Protein AF-A0A6L8RP06-F1 (afdb_monomer_lite)

Foldseek 3Di:
DPPPPDQPPDDAPPCCVVQANPCPPWAPWGDDNVQQKIKTKFQDDLQVVVVVRVVRNVVNAWDWDDPVDRQKTKIAHPDDQWGIKIWGWDDDPNITMIMIHTATPVGD

Secondary structure (DSSP, 8-state):
-----------SSTTHHHHT---TT-EEEEEEGGGTEEEEEESS-HHHHHHHHHHHHHHTT-EEE--SSTTEEEEE-SSSSEEEEEEEEEE-SSSEEEEEEEEETTB-

Radius of gyration: 13.53 Å; chains: 1; bounding box: 32×36×30 Å

Sequence (108 aa):
MRTTAESSGAGPPAGFEDEALRLEGRQDVRVDERSGVLGFTRSDDVADALAAIEGELLAKGWSGVRSGNEGSESFVKDDGRYRWMFVACVDAGGSTSVVVRYTTEEGA

pLDDT: mean 87.07, std 15.52, range [32.88, 97.75]

Structure (mmCIF, N/CA/C/O backbone):
data_AF-A0A6L8RP06-F1
#
_entry.id   AF-A0A6L8RP06-F1
#
loop_
_atom_site.group_PDB
_atom_site.id
_atom_site.type_symbol
_atom_site.label_atom_id
_atom_site.label_alt_id
_atom_site.label_comp_id
_atom_site.label_asym_id
_atom_site.label_entity_id
_atom_site.label_seq_id
_atom_site.pdbx_PDB_ins_code
_atom_site.Cartn_x
_atom_site.Cartn_y
_atom_site.Cartn_z
_atom_site.occupancy
_atom_site.B_iso_or_equiv
_atom_site.auth_seq_id
_atom_site.auth_comp_id
_atom_site.auth_asym_id
_atom_site.auth_atom_id
_atom_site.pdbx_PDB_model_num
ATOM 1 N N . MET A 1 1 ? -17.714 22.998 -0.433 1.00 32.88 1 MET A N 1
ATOM 2 C CA . MET A 1 1 ? -17.569 22.249 -1.698 1.00 32.88 1 MET A CA 1
ATOM 3 C C . MET A 1 1 ? -16.733 21.015 -1.412 1.00 32.88 1 MET A C 1
ATOM 5 O O . MET A 1 1 ? -15.551 21.160 -1.142 1.00 32.88 1 MET A O 1
ATOM 9 N N . ARG A 1 2 ? -17.345 19.827 -1.357 1.00 39.03 2 ARG A N 1
ATOM 10 C CA . ARG A 1 2 ? -16.602 18.562 -1.381 1.00 39.03 2 ARG A CA 1
ATOM 11 C C . ARG A 1 2 ? -16.468 18.195 -2.851 1.00 39.03 2 ARG A C 1
ATOM 13 O O . ARG A 1 2 ? -17.472 17.879 -3.478 1.00 39.03 2 ARG A O 1
ATOM 20 N N . THR A 1 3 ? -15.272 18.336 -3.404 1.00 35.69 3 THR A N 1
ATOM 21 C CA . THR A 1 3 ? -14.966 17.850 -4.748 1.00 35.69 3 THR A CA 1
ATOM 22 C C . THR A 1 3 ? -15.053 16.331 -4.690 1.00 35.69 3 THR A C 1
ATOM 24 O O . THR A 1 3 ? -14.167 15.677 -4.148 1.00 35.69 3 THR A O 1
ATOM 27 N N . THR A 1 4 ? -16.155 15.761 -5.167 1.00 42.31 4 THR A N 1
ATOM 28 C CA . THR A 1 4 ? -16.203 14.346 -5.523 1.00 42.31 4 THR A CA 1
ATOM 29 C C . THR A 1 4 ? -15.231 14.173 -6.678 1.00 42.31 4 THR A C 1
ATOM 31 O O . THR A 1 4 ? -15.560 14.517 -7.809 1.00 42.31 4 THR A O 1
ATOM 34 N N . ALA A 1 5 ? -14.009 13.733 -6.373 1.00 50.44 5 ALA A N 1
ATOM 35 C CA . ALA A 1 5 ? -13.082 13.266 -7.387 1.00 50.44 5 ALA A CA 1
ATOM 36 C C . ALA A 1 5 ? -13.787 12.129 -8.131 1.00 50.44 5 ALA A C 1
ATOM 38 O O . ALA A 1 5 ? -14.094 11.085 -7.541 1.00 50.44 5 ALA A O 1
ATOM 39 N N . GLU A 1 6 ? -14.135 12.387 -9.390 1.00 41.16 6 GLU A N 1
ATOM 40 C CA . GLU A 1 6 ? -14.612 11.358 -10.299 1.00 41.16 6 GLU A CA 1
ATOM 41 C C . GLU A 1 6 ? -13.537 10.272 -10.336 1.00 41.16 6 GLU A C 1
ATOM 43 O O . GLU A 1 6 ? -12.371 10.533 -10.632 1.00 41.16 6 GLU A O 1
ATOM 48 N N . SER A 1 7 ? -13.925 9.065 -9.924 1.00 48.22 7 SER A N 1
ATOM 49 C CA . SER A 1 7 ? -13.070 7.889 -9.998 1.00 48.22 7 SER A CA 1
ATOM 50 C C . SER A 1 7 ? -12.896 7.581 -11.478 1.00 48.22 7 SER A C 1
ATOM 52 O O . SER A 1 7 ? -13.782 6.986 -12.089 1.00 48.22 7 SER A O 1
ATOM 54 N N . SER A 1 8 ? -11.797 8.042 -12.070 1.00 47.03 8 SER A N 1
ATOM 55 C CA . SER A 1 8 ? -11.425 7.634 -13.420 1.00 47.03 8 SER A CA 1
ATOM 56 C C . SER A 1 8 ? -11.174 6.127 -13.355 1.00 47.03 8 SER A 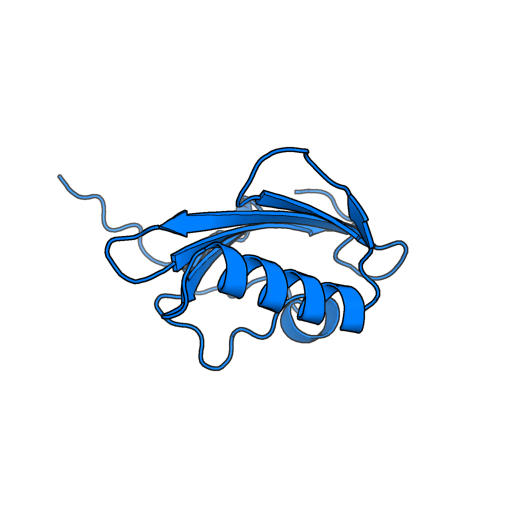C 1
ATOM 58 O O . SER A 1 8 ? -10.253 5.679 -12.684 1.00 47.03 8 SER A O 1
ATOM 60 N N . GLY A 1 9 ? -12.094 5.344 -13.918 1.00 50.19 9 GLY A N 1
ATOM 61 C CA . GLY A 1 9 ? -12.269 3.908 -13.677 1.00 50.19 9 GLY A CA 1
ATOM 62 C C . GLY A 1 9 ? -11.206 2.982 -14.273 1.00 50.19 9 GLY A C 1
ATOM 63 O O . GLY A 1 9 ? -11.545 1.870 -14.668 1.00 50.19 9 GLY A O 1
ATOM 64 N N . ALA A 1 10 ? -9.951 3.413 -14.361 1.00 61.47 10 ALA A N 1
ATOM 65 C CA . ALA A 1 10 ? -8.838 2.517 -14.635 1.00 61.47 10 ALA A CA 1
ATOM 66 C C . ALA A 1 10 ? -8.296 1.998 -13.296 1.00 61.47 10 ALA A C 1
ATOM 68 O O . ALA A 1 10 ? -8.017 2.774 -12.381 1.00 61.47 10 ALA A O 1
ATOM 69 N N . GLY A 1 11 ? -8.217 0.673 -13.153 1.00 73.00 11 GLY A N 1
ATOM 70 C CA . GLY A 1 11 ? -7.506 0.044 -12.041 1.00 73.00 11 GLY A CA 1
ATOM 71 C C . GLY A 1 11 ? -6.012 0.389 -12.074 1.00 73.00 11 GLY A C 1
ATOM 72 O O . GLY A 1 11 ? -5.559 1.082 -12.985 1.00 73.00 11 GLY A O 1
ATOM 73 N N . PRO A 1 12 ? -5.208 -0.086 -11.108 1.00 80.94 12 PRO A N 1
ATOM 74 C CA . PRO A 1 12 ? -3.762 0.031 -11.248 1.00 80.94 12 PRO A CA 1
ATOM 75 C C . PRO A 1 12 ? -3.309 -0.671 -12.544 1.00 80.94 12 PRO A C 1
ATOM 77 O O . PRO A 1 12 ? -4.047 -1.514 -13.073 1.00 80.94 12 PRO A O 1
ATOM 80 N N . PRO A 1 13 ? -2.101 -0.370 -13.055 1.00 83.12 13 PRO A N 1
ATOM 81 C CA . PRO A 1 13 ? -1.605 -1.024 -14.255 1.00 83.12 13 PRO A CA 1
ATOM 82 C C . PRO A 1 13 ? -1.691 -2.556 -14.154 1.00 83.12 13 PRO A C 1
ATOM 84 O O . PRO A 1 13 ? -1.660 -3.144 -13.069 1.00 83.12 13 PRO A O 1
ATOM 87 N N . ALA A 1 14 ? -1.831 -3.218 -15.304 1.00 85.81 14 ALA A N 1
ATOM 88 C CA . ALA A 1 14 ? -1.970 -4.671 -15.340 1.00 85.81 14 ALA A CA 1
ATOM 89 C C . ALA A 1 14 ? -0.825 -5.364 -14.575 1.00 85.81 14 ALA A C 1
ATOM 91 O O . ALA A 1 14 ? 0.335 -4.961 -14.700 1.00 85.81 14 ALA A O 1
ATOM 92 N N . GLY A 1 15 ? -1.174 -6.401 -13.808 1.00 90.56 15 GLY A N 1
ATOM 93 C CA . GLY A 1 15 ? -0.245 -7.174 -12.977 1.00 90.56 15 GLY A CA 1
ATOM 94 C C . GLY A 1 15 ? -0.126 -6.704 -11.523 1.00 90.56 15 GLY A C 1
ATOM 95 O O . GLY A 1 15 ? 0.550 -7.367 -10.742 1.00 90.56 15 GLY A O 1
ATOM 96 N N . PHE A 1 16 ? -0.792 -5.613 -11.116 1.00 93.00 16 PHE A N 1
ATOM 97 C CA . PHE A 1 16 ? -0.695 -5.110 -9.737 1.00 93.00 16 PHE A CA 1
ATOM 98 C C . PHE A 1 16 ? -1.073 -6.148 -8.674 1.00 93.00 16 PHE A C 1
ATOM 100 O O . PHE A 1 16 ? -0.359 -6.306 -7.689 1.00 93.00 16 PHE A O 1
ATOM 107 N N . GLU A 1 17 ? -2.191 -6.857 -8.841 1.00 94.00 17 GLU A N 1
ATOM 108 C CA . GLU A 1 17 ? -2.646 -7.815 -7.826 1.00 94.00 17 GLU A CA 1
ATOM 109 C C . GLU A 1 17 ? -1.750 -9.053 -7.740 1.00 94.00 17 GLU A C 1
ATOM 111 O O . GLU A 1 17 ? -1.587 -9.612 -6.653 1.00 94.00 17 GLU A O 1
ATOM 116 N N . ASP A 1 18 ? -1.123 -9.444 -8.851 1.00 94.69 18 ASP A N 1
ATOM 117 C CA . ASP A 1 18 ? -0.166 -10.550 -8.899 1.00 94.69 18 ASP A CA 1
ATOM 118 C C . ASP A 1 18 ? 1.157 -10.159 -8.236 1.00 94.69 18 ASP A C 1
ATOM 120 O O . ASP A 1 18 ? 1.716 -10.920 -7.444 1.00 94.69 18 ASP A O 1
ATOM 124 N N . GLU A 1 19 ? 1.644 -8.949 -8.519 1.00 95.69 19 GLU A N 1
ATOM 125 C CA . GLU A 1 19 ? 2.945 -8.493 -8.045 1.00 95.69 19 GLU A CA 1
ATOM 126 C C . GLU A 1 19 ? 2.916 -7.865 -6.653 1.00 95.69 19 GLU A C 1
ATOM 128 O O . GLU A 1 19 ? 3.930 -7.945 -5.965 1.00 95.69 19 GLU A O 1
ATOM 133 N N . ALA A 1 20 ? 1.808 -7.250 -6.231 1.00 95.50 20 ALA A N 1
ATOM 134 C CA . ALA A 1 20 ? 1.747 -6.401 -5.043 1.00 95.50 20 ALA A CA 1
ATOM 135 C C . ALA A 1 20 ? 0.583 -6.732 -4.107 1.00 95.50 20 ALA A C 1
ATOM 137 O O . ALA A 1 20 ? 0.748 -7.543 -3.206 1.00 95.50 20 ALA A O 1
ATOM 138 N N . LEU A 1 21 ? -0.606 -6.154 -4.283 1.00 96.12 21 LEU A N 1
ATOM 139 C CA . LEU A 1 21 ? -1.700 -6.294 -3.314 1.00 96.12 21 LEU A CA 1
ATOM 140 C C . LEU A 1 21 ? -2.994 -6.723 -3.993 1.00 96.12 21 LEU A C 1
ATOM 142 O O . LEU A 1 21 ? -3.436 -6.075 -4.934 1.00 96.12 21 LEU A O 1
ATOM 146 N N . ARG A 1 22 ? -3.624 -7.777 -3.474 1.00 94.06 22 ARG A N 1
ATOM 147 C CA . ARG A 1 22 ? -4.960 -8.221 -3.871 1.00 94.06 22 ARG A CA 1
ATOM 148 C C . ARG A 1 22 ? -5.982 -7.206 -3.402 1.00 94.06 22 ARG A C 1
ATOM 150 O O . ARG A 1 22 ? -6.054 -6.910 -2.211 1.00 94.06 22 ARG A O 1
ATOM 157 N N . LEU A 1 23 ? -6.769 -6.691 -4.330 1.00 91.06 23 LEU A N 1
ATOM 158 C CA . LEU A 1 23 ? -7.808 -5.699 -4.095 1.00 91.06 23 LEU A CA 1
ATOM 159 C C . LEU A 1 23 ? -9.170 -6.345 -3.854 1.00 91.06 23 LEU A C 1
ATOM 161 O O . LEU A 1 23 ? -10.033 -5.714 -3.243 1.00 91.06 23 LEU A O 1
ATOM 165 N N . GLU A 1 24 ? -9.356 -7.601 -4.271 1.00 88.06 24 GLU A N 1
ATOM 166 C CA . GLU A 1 24 ? -10.567 -8.357 -3.958 1.00 88.06 24 GLU A CA 1
ATOM 167 C C . GLU A 1 24 ? -10.865 -8.351 -2.448 1.00 88.06 24 GLU A C 1
ATOM 169 O O . GLU A 1 24 ? -10.013 -8.649 -1.609 1.00 88.06 24 GLU A O 1
ATOM 174 N N . GLY A 1 25 ? -12.098 -7.977 -2.096 1.00 86.00 25 GLY A N 1
ATOM 175 C CA . GLY A 1 25 ? -12.562 -7.884 -0.710 1.00 86.00 25 GLY A CA 1
ATOM 176 C C . GLY A 1 25 ? -12.179 -6.599 0.037 1.00 86.00 25 GLY A C 1
ATOM 177 O O . GLY A 1 25 ? -12.632 -6.419 1.167 1.00 86.00 25 GLY A O 1
ATOM 178 N N . ARG A 1 26 ? -11.397 -5.686 -0.560 1.00 90.94 26 ARG A N 1
ATOM 179 C CA . ARG A 1 26 ? -11.075 -4.379 0.043 1.00 90.94 26 ARG A CA 1
ATOM 180 C C . ARG A 1 26 ? -12.208 -3.375 -0.169 1.00 90.94 26 ARG A C 1
ATOM 182 O O . ARG A 1 26 ? -12.880 -3.382 -1.199 1.00 90.94 26 ARG A O 1
ATOM 189 N N . GLN A 1 27 ? -12.417 -2.503 0.813 1.00 91.06 27 GLN A N 1
ATOM 190 C CA . GLN A 1 27 ? -13.466 -1.484 0.773 1.00 91.06 27 GLN A CA 1
ATOM 191 C C . GLN A 1 27 ? -12.940 -0.183 0.165 1.00 91.06 27 GLN A C 1
ATOM 193 O O . GLN A 1 27 ? -11.749 0.106 0.256 1.00 91.06 27 GLN A O 1
ATOM 198 N N . ASP A 1 28 ? -13.832 0.595 -0.451 1.00 91.75 28 ASP A N 1
ATOM 199 C CA . ASP A 1 28 ? -13.555 1.959 -0.921 1.00 91.75 28 ASP A CA 1
ATOM 200 C C . ASP A 1 28 ? -12.283 2.100 -1.776 1.00 91.75 28 ASP A C 1
ATOM 202 O O . ASP A 1 28 ? -11.556 3.089 -1.679 1.00 91.75 28 ASP A O 1
ATOM 206 N N . VAL A 1 29 ? -12.017 1.110 -2.636 1.00 93.19 29 VAL A N 1
ATOM 207 C CA . VAL A 1 29 ? -10.837 1.113 -3.504 1.00 93.19 29 VAL A CA 1
ATOM 208 C C . VAL A 1 29 ? -10.887 2.310 -4.459 1.00 93.19 29 VAL A C 1
ATOM 210 O O . VAL A 1 29 ? -11.843 2.488 -5.217 1.00 93.19 29 VAL A O 1
ATOM 213 N N . ARG A 1 30 ? -9.838 3.132 -4.430 1.00 92.38 30 ARG A N 1
ATOM 214 C CA . ARG A 1 30 ? -9.622 4.287 -5.308 1.00 92.38 30 ARG A CA 1
ATOM 215 C C . ARG A 1 30 ? -8.248 4.186 -5.941 1.00 92.38 30 ARG A C 1
ATOM 217 O O . ARG A 1 30 ? -7.280 3.880 -5.255 1.00 92.38 30 ARG A O 1
ATOM 224 N N . VAL A 1 31 ? -8.162 4.489 -7.228 1.00 90.81 31 VAL A N 1
ATOM 225 C CA . VAL A 1 31 ? -6.905 4.482 -7.976 1.00 90.81 31 VAL A CA 1
ATOM 226 C C . VAL A 1 31 ? -6.738 5.831 -8.657 1.00 90.81 31 VAL A C 1
ATOM 228 O O . VAL A 1 31 ? -7.661 6.331 -9.296 1.00 90.81 31 VAL A O 1
ATOM 231 N N . ASP A 1 32 ? -5.551 6.402 -8.518 1.00 90.38 32 ASP A N 1
ATOM 232 C CA 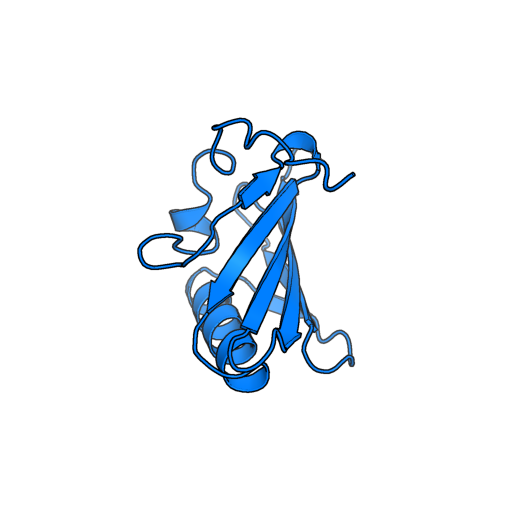. ASP A 1 32 ? -5.036 7.462 -9.369 1.00 90.38 32 ASP A CA 1
ATOM 233 C C . ASP A 1 32 ? -3.776 6.939 -10.063 1.00 90.38 32 ASP A C 1
ATOM 235 O O . ASP A 1 32 ? -2.658 7.047 -9.554 1.00 90.38 32 ASP A O 1
ATOM 239 N N . GLU A 1 33 ? -3.980 6.317 -11.225 1.00 85.19 33 GLU A N 1
ATOM 240 C CA . GLU A 1 33 ? -2.913 5.702 -12.022 1.00 85.19 33 GLU A CA 1
ATOM 241 C C . GLU A 1 33 ? -1.834 6.727 -12.391 1.00 85.19 33 GLU A C 1
ATOM 243 O O . GLU A 1 33 ? -0.647 6.426 -12.320 1.00 85.19 33 GLU A O 1
ATOM 248 N N . ARG A 1 34 ? -2.235 7.972 -12.689 1.00 83.69 34 ARG A N 1
ATOM 249 C CA . ARG A 1 34 ? -1.320 9.041 -13.109 1.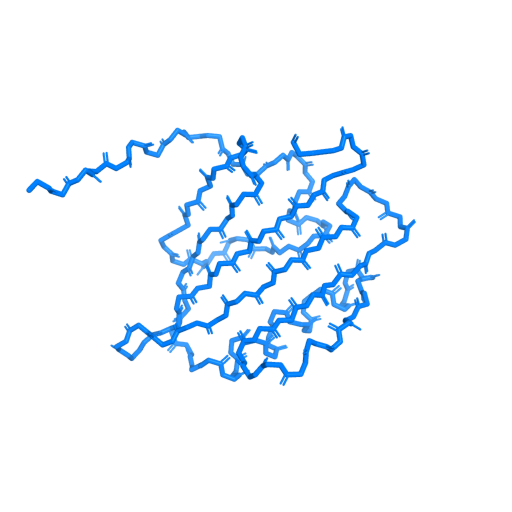00 83.69 34 ARG A CA 1
ATOM 250 C C . ARG A 1 34 ? -0.320 9.431 -12.023 1.00 83.69 34 ARG A C 1
ATOM 252 O O . ARG A 1 34 ? 0.764 9.901 -12.345 1.00 83.69 34 ARG A O 1
ATOM 259 N N . SER A 1 35 ? -0.695 9.327 -10.750 1.00 85.94 35 SER A N 1
ATOM 260 C CA . SER A 1 35 ? 0.205 9.636 -9.631 1.00 85.94 35 SER A CA 1
ATOM 261 C C . SER A 1 35 ? 0.801 8.390 -8.972 1.00 85.94 35 SER A C 1
ATOM 263 O O . SER A 1 35 ? 1.605 8.520 -8.040 1.00 85.94 35 SER A O 1
ATOM 265 N N . GLY A 1 36 ? 0.427 7.198 -9.452 1.00 90.88 36 GLY A N 1
ATOM 266 C CA . GLY A 1 36 ? 0.810 5.920 -8.866 1.00 90.88 36 GLY A CA 1
ATOM 267 C C . GLY A 1 36 ? 0.250 5.742 -7.458 1.00 90.88 36 GLY A C 1
ATOM 268 O O . GLY A 1 36 ? 0.953 5.233 -6.587 1.00 90.88 36 GLY A O 1
ATOM 269 N N . VAL A 1 37 ? -0.973 6.215 -7.196 1.00 93.62 37 VAL A N 1
ATOM 270 C CA . VAL A 1 37 ? -1.603 6.144 -5.870 1.00 93.62 37 VAL A CA 1
ATOM 271 C C . VAL A 1 37 ? -2.816 5.223 -5.898 1.00 93.62 37 VAL A C 1
ATOM 273 O O . VAL A 1 37 ? -3.666 5.291 -6.780 1.00 93.62 37 VAL A O 1
ATOM 276 N N . LEU A 1 38 ? -2.909 4.365 -4.892 1.00 94.81 38 LEU A N 1
ATOM 277 C CA . LEU A 1 38 ? -4.035 3.491 -4.606 1.00 94.81 38 LEU A CA 1
ATOM 278 C C . LEU A 1 38 ? -4.460 3.733 -3.155 1.00 94.81 38 LEU A C 1
ATOM 280 O O . LEU A 1 38 ? -3.622 3.762 -2.260 1.00 94.81 38 LEU A O 1
ATOM 284 N N . GLY A 1 39 ? -5.756 3.871 -2.911 1.00 95.62 39 GLY A N 1
ATOM 285 C CA . GLY A 1 39 ? -6.332 3.940 -1.573 1.00 95.62 39 GLY A CA 1
ATOM 286 C C . GLY A 1 39 ? -7.399 2.873 -1.376 1.00 95.62 39 GLY A C 1
ATOM 287 O O . GLY A 1 39 ? -8.075 2.507 -2.333 1.00 95.62 39 GLY A O 1
ATOM 288 N N . PHE A 1 40 ? -7.551 2.371 -0.156 1.00 96.06 40 PHE A N 1
ATOM 289 C CA . PHE A 1 40 ? -8.655 1.492 0.243 1.00 96.06 40 PHE A CA 1
ATOM 290 C C . PHE A 1 40 ? -8.808 1.491 1.768 1.00 96.06 40 PHE A C 1
ATOM 292 O O . PHE A 1 40 ? -7.930 1.960 2.493 1.00 96.06 40 PHE A O 1
ATOM 299 N N . THR A 1 41 ? -9.904 0.923 2.259 1.00 95.50 41 THR A N 1
ATOM 300 C CA . THR A 1 41 ? -10.207 0.816 3.690 1.00 95.50 41 THR A CA 1
ATOM 301 C C . THR A 1 41 ? -10.193 -0.639 4.158 1.00 95.50 41 THR A C 1
ATOM 303 O O . THR A 1 41 ? -10.566 -1.561 3.422 1.00 95.50 41 THR A O 1
ATOM 306 N N . ARG A 1 42 ? -9.743 -0.837 5.400 1.00 94.56 42 ARG A N 1
ATOM 307 C CA . ARG A 1 42 ? -9.746 -2.098 6.152 1.00 94.56 42 ARG A CA 1
ATOM 308 C C . ARG A 1 42 ? -10.454 -1.912 7.493 1.00 94.56 42 ARG A C 1
ATOM 310 O O . ARG A 1 42 ? -10.481 -0.807 8.024 1.00 94.56 42 ARG A O 1
ATOM 317 N N . SER A 1 43 ? -11.040 -2.976 8.036 1.00 93.31 43 SER A N 1
ATOM 318 C CA . SER A 1 43 ? -11.796 -2.913 9.301 1.00 93.31 43 SER A CA 1
ATOM 319 C C . SER A 1 43 ? -10.939 -3.159 10.549 1.00 93.31 43 SER A C 1
ATOM 321 O O . SER A 1 43 ? -11.387 -2.879 11.654 1.00 93.31 43 SER A O 1
ATOM 323 N N . ASP A 1 44 ? -9.737 -3.698 10.376 1.00 93.31 44 ASP A N 1
ATOM 324 C CA . ASP A 1 44 ? -8.713 -3.870 11.409 1.00 93.31 44 ASP A CA 1
ATOM 325 C C . ASP A 1 44 ? -8.012 -2.551 11.774 1.00 93.31 44 ASP A C 1
ATOM 327 O O . ASP A 1 44 ? -8.116 -1.552 11.052 1.00 93.31 44 ASP A O 1
ATOM 331 N N . ASP A 1 45 ? -7.321 -2.538 12.918 1.00 94.88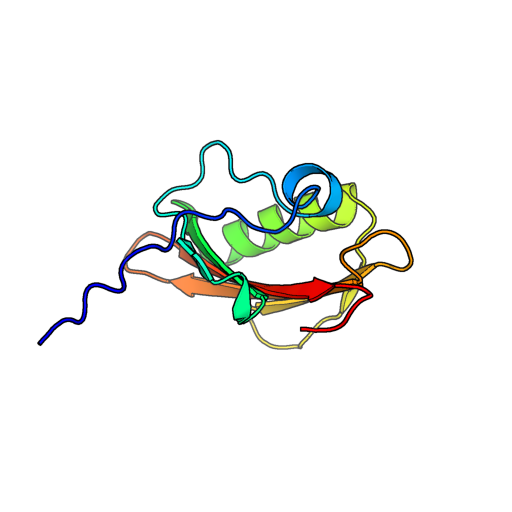 45 ASP A N 1
ATOM 332 C CA . ASP A 1 45 ? -6.546 -1.384 13.371 1.00 94.88 45 ASP A CA 1
ATOM 333 C C . ASP A 1 45 ? -5.256 -1.190 12.559 1.00 94.88 45 ASP A C 1
ATOM 335 O O . ASP A 1 45 ? -4.858 -2.026 11.750 1.00 94.88 45 ASP A O 1
ATOM 339 N N . VAL A 1 46 ? -4.604 -0.045 12.767 1.00 95.06 46 VAL A N 1
ATOM 340 C CA . VAL A 1 46 ? -3.458 0.402 11.966 1.00 95.06 46 VAL A CA 1
ATOM 341 C C . VAL A 1 46 ? -2.289 -0.585 12.004 1.00 95.06 46 VAL A C 1
ATOM 343 O O . VAL A 1 46 ? -1.630 -0.773 10.979 1.00 95.06 46 VAL A O 1
ATOM 346 N N . ALA A 1 47 ? -2.009 -1.195 13.160 1.00 93.56 47 ALA A N 1
ATOM 347 C CA . ALA A 1 47 ? -0.872 -2.097 13.308 1.00 93.56 47 ALA A CA 1
ATOM 348 C C . ALA A 1 47 ? -1.144 -3.428 12.599 1.00 93.56 47 ALA A C 1
ATOM 350 O O . ALA A 1 47 ? -0.306 -3.892 11.821 1.00 93.56 47 ALA A O 1
ATOM 351 N N . ASP A 1 48 ? -2.338 -3.983 12.802 1.00 95.19 48 ASP A N 1
ATOM 352 C CA . ASP A 1 48 ? -2.780 -5.210 12.140 1.00 95.19 48 ASP A CA 1
ATOM 353 C C . ASP A 1 48 ? -2.880 -5.029 10.616 1.00 95.19 48 ASP A C 1
ATOM 355 O O . ASP A 1 48 ? -2.445 -5.897 9.851 1.00 95.19 48 ASP A O 1
ATOM 359 N N . ALA A 1 49 ? -3.365 -3.871 10.158 1.00 95.38 49 ALA A N 1
ATOM 360 C CA . ALA A 1 49 ? -3.443 -3.535 8.741 1.00 95.38 49 ALA A CA 1
ATOM 361 C C . ALA A 1 49 ? -2.062 -3.476 8.090 1.00 95.38 49 ALA A C 1
ATOM 363 O O . ALA A 1 49 ? -1.858 -4.072 7.027 1.00 95.38 49 ALA A O 1
ATOM 364 N N . LEU A 1 50 ? -1.109 -2.788 8.725 1.00 95.25 50 LEU A N 1
ATOM 365 C CA . LEU A 1 50 ? 0.247 -2.683 8.200 1.00 95.25 50 LEU A CA 1
ATOM 366 C C . LEU A 1 50 ? 0.937 -4.052 8.181 1.00 95.25 50 LEU A C 1
ATOM 368 O O . LEU A 1 50 ? 1.507 -4.413 7.154 1.00 95.25 50 LEU A O 1
ATOM 372 N N . ALA A 1 51 ? 0.815 -4.841 9.252 1.00 95.12 51 ALA A N 1
ATOM 373 C CA . ALA A 1 51 ? 1.399 -6.180 9.332 1.00 95.12 51 ALA A CA 1
ATOM 374 C C . ALA A 1 51 ? 0.814 -7.140 8.279 1.00 95.12 51 ALA A C 1
ATOM 376 O O . ALA A 1 51 ? 1.544 -7.921 7.665 1.00 95.12 51 ALA A O 1
ATOM 377 N N . ALA A 1 52 ? -0.497 -7.071 8.021 1.00 95.94 52 ALA A N 1
ATOM 378 C CA . ALA A 1 52 ? -1.141 -7.872 6.982 1.00 95.94 52 ALA A CA 1
ATOM 379 C C . ALA A 1 52 ? -0.652 -7.494 5.573 1.00 95.94 52 ALA A C 1
ATOM 381 O O . ALA A 1 52 ? -0.416 -8.373 4.740 1.00 95.94 52 ALA A O 1
ATOM 382 N N . ILE A 1 53 ? -0.483 -6.196 5.308 1.00 96.44 53 ILE A N 1
ATOM 383 C CA . ILE A 1 53 ? 0.022 -5.689 4.026 1.00 96.44 53 ILE A CA 1
ATOM 384 C C . ILE A 1 53 ? 1.492 -6.060 3.833 1.00 96.44 53 ILE A C 1
ATOM 386 O O . ILE A 1 53 ? 1.851 -6.548 2.763 1.00 96.44 53 ILE A O 1
ATOM 390 N N . GLU A 1 54 ? 2.323 -5.875 4.859 1.00 96.25 54 GLU A N 1
ATOM 391 C CA . GLU A 1 54 ? 3.717 -6.318 4.860 1.00 96.25 54 GLU A CA 1
ATOM 392 C C . GLU A 1 54 ? 3.791 -7.815 4.540 1.00 96.25 54 GLU A C 1
ATOM 394 O O . GLU A 1 54 ? 4.491 -8.207 3.610 1.00 96.25 54 GLU A O 1
ATOM 399 N N . GLY A 1 55 ? 3.004 -8.651 5.225 1.00 96.88 55 GLY A N 1
ATOM 400 C CA . GLY A 1 55 ? 2.967 -10.092 4.976 1.00 96.88 55 GLY A CA 1
ATOM 401 C C . GLY A 1 55 ? 2.612 -10.458 3.530 1.00 96.88 55 GLY A C 1
ATOM 402 O O . GLY A 1 55 ? 3.232 -11.353 2.952 1.00 96.88 55 GLY A O 1
ATOM 403 N N . GLU A 1 56 ? 1.656 -9.754 2.917 1.00 97.38 56 GLU A N 1
ATOM 404 C CA . GLU A 1 56 ? 1.295 -9.967 1.512 1.00 97.38 56 GLU A CA 1
ATOM 405 C C . GLU A 1 56 ? 2.425 -9.568 0.550 1.00 97.38 56 GLU A C 1
ATOM 407 O O . GLU A 1 56 ? 2.728 -10.309 -0.389 1.00 97.38 56 GLU A O 1
ATOM 412 N N . LEU A 1 57 ? 3.068 -8.424 0.793 1.00 97.56 57 LEU A N 1
ATOM 413 C CA . LEU A 1 57 ? 4.185 -7.944 -0.017 1.00 97.56 57 LEU A CA 1
ATOM 414 C C . LEU A 1 57 ? 5.391 -8.886 0.104 1.00 97.56 57 LEU A C 1
ATOM 416 O O . LEU A 1 57 ? 5.946 -9.310 -0.912 1.00 97.56 57 LEU A O 1
ATOM 420 N N . LEU A 1 58 ? 5.757 -9.301 1.318 1.00 96.81 58 LEU A N 1
ATOM 421 C CA . LEU A 1 58 ? 6.837 -10.267 1.542 1.00 96.81 58 LEU A CA 1
ATOM 422 C C . LEU A 1 58 ? 6.564 -11.595 0.816 1.00 96.81 58 LEU A C 1
ATOM 424 O O . LEU A 1 58 ? 7.455 -12.144 0.167 1.00 96.81 58 LEU A O 1
ATOM 428 N N . ALA A 1 59 ? 5.319 -12.085 0.847 1.00 97.50 59 ALA A N 1
ATOM 429 C CA . ALA A 1 59 ? 4.922 -13.300 0.131 1.00 97.50 59 ALA A CA 1
ATOM 430 C C . ALA A 1 59 ? 5.060 -13.184 -1.400 1.00 97.50 59 ALA A C 1
ATOM 432 O O . ALA A 1 59 ? 5.140 -14.203 -2.087 1.00 97.50 59 ALA A O 1
ATOM 433 N N . LYS A 1 60 ? 5.113 -11.958 -1.935 1.00 97.06 60 LYS A N 1
ATOM 434 C CA . LYS A 1 60 ? 5.289 -11.650 -3.363 1.00 97.06 60 LYS A CA 1
ATOM 435 C C . LYS A 1 60 ? 6.693 -11.141 -3.711 1.00 97.06 60 LYS A C 1
ATOM 437 O O . LYS A 1 60 ? 6.897 -10.592 -4.795 1.00 97.06 60 LYS A O 1
ATOM 442 N N . GLY A 1 61 ? 7.660 -11.350 -2.816 1.00 96.94 61 GLY A N 1
ATOM 443 C CA . GLY A 1 61 ? 9.079 -11.077 -3.059 1.00 96.94 61 GLY A CA 1
ATOM 444 C C . GLY A 1 61 ? 9.510 -9.635 -2.800 1.00 96.94 61 GLY A C 1
ATOM 445 O O . GLY A 1 61 ? 10.622 -9.261 -3.165 1.00 96.94 61 GLY A O 1
ATOM 446 N N . TRP A 1 62 ? 8.662 -8.818 -2.176 1.00 97.75 62 TRP A N 1
ATOM 447 C CA . TRP A 1 62 ? 9.070 -7.493 -1.721 1.00 97.75 62 TRP A CA 1
ATOM 448 C C . TRP A 1 62 ? 9.948 -7.588 -0.475 1.00 97.75 62 TRP A C 1
ATOM 450 O O . TRP A 1 62 ? 9.833 -8.522 0.314 1.00 97.75 62 TRP A O 1
ATOM 460 N N . SER A 1 63 ? 10.787 -6.579 -0.268 1.00 96.69 63 SER A N 1
ATOM 461 C CA . SER A 1 63 ? 11.574 -6.394 0.951 1.00 96.69 63 SER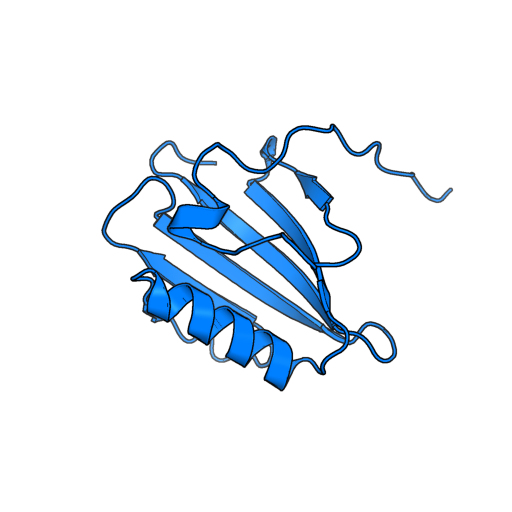 A CA 1
ATOM 462 C C . SER A 1 63 ? 11.202 -5.078 1.626 1.00 96.69 63 SER A C 1
ATOM 464 O O . SER A 1 63 ? 11.226 -4.026 0.984 1.00 96.69 63 SER A O 1
ATOM 466 N N . GLY A 1 64 ? 10.866 -5.135 2.916 1.00 93.62 64 GLY A N 1
ATOM 467 C CA . GLY A 1 64 ? 10.572 -3.957 3.735 1.00 93.62 64 GLY A CA 1
ATOM 468 C C . GLY A 1 64 ? 11.824 -3.131 4.038 1.00 93.62 64 GLY A C 1
ATOM 469 O O . GLY A 1 64 ? 12.878 -3.660 4.398 1.00 93.62 64 GLY A O 1
ATOM 470 N N . VAL A 1 65 ? 11.701 -1.815 3.904 1.00 90.50 65 VAL A N 1
ATOM 471 C CA . VAL A 1 65 ? 12.697 -0.810 4.276 1.00 90.50 65 VAL A CA 1
ATOM 472 C C . VAL A 1 65 ? 12.092 0.021 5.395 1.00 90.50 65 VAL A C 1
ATOM 474 O O . VAL A 1 65 ? 11.264 0.909 5.161 1.00 90.50 65 VAL A O 1
ATOM 477 N N . ARG A 1 66 ? 12.529 -0.266 6.624 1.00 80.50 66 ARG A N 1
ATOM 478 C CA . ARG A 1 66 ? 11.984 0.378 7.819 1.00 80.50 66 ARG A CA 1
ATOM 479 C C . ARG A 1 66 ? 12.165 1.887 7.752 1.00 80.50 66 ARG A C 1
ATOM 481 O O . ARG A 1 66 ? 13.285 2.393 7.770 1.00 80.50 66 ARG A O 1
ATOM 488 N N . SER A 1 67 ? 11.039 2.595 7.726 1.00 70.31 67 SER A N 1
ATOM 489 C CA . SER A 1 67 ? 10.993 4.061 7.724 1.00 70.31 67 SER A CA 1
ATOM 490 C C . SER A 1 67 ? 11.286 4.658 9.109 1.00 70.31 67 SER A C 1
ATOM 492 O O . SER A 1 67 ? 11.666 5.821 9.214 1.00 70.31 67 SER A O 1
ATOM 494 N N . GLY A 1 68 ? 11.100 3.865 10.175 1.00 76.81 68 GLY A N 1
ATOM 495 C CA . GLY A 1 68 ? 11.140 4.321 11.567 1.00 76.81 68 GLY A CA 1
ATOM 496 C C . GLY A 1 68 ? 9.883 5.078 12.015 1.00 76.81 68 GLY A C 1
ATOM 497 O O . GLY A 1 68 ? 9.821 5.491 13.169 1.00 76.81 68 GLY A O 1
ATOM 498 N N . ASN A 1 69 ? 8.892 5.247 11.133 1.00 81.06 69 ASN A N 1
ATOM 499 C CA . ASN A 1 69 ? 7.626 5.906 11.430 1.00 81.06 69 ASN A CA 1
ATOM 500 C C . ASN A 1 69 ? 6.508 4.872 11.614 1.00 81.06 69 ASN A C 1
ATOM 502 O O . ASN A 1 69 ? 6.239 4.073 10.715 1.00 81.06 69 ASN A O 1
ATOM 506 N N . GLU A 1 70 ? 5.847 4.906 12.770 1.00 83.94 70 GLU A N 1
ATOM 507 C CA . GLU A 1 70 ? 4.730 4.011 13.073 1.00 83.94 70 GLU A CA 1
ATOM 508 C C . GLU A 1 70 ? 3.593 4.196 12.054 1.00 83.94 70 GLU A C 1
ATOM 510 O O . GLU A 1 70 ? 3.255 5.315 11.667 1.00 83.94 70 GLU A O 1
ATOM 515 N N . GLY A 1 71 ? 3.025 3.082 11.585 1.00 89.00 71 GLY A N 1
ATOM 516 C CA . GLY A 1 71 ? 1.931 3.090 10.611 1.00 89.00 71 GLY A CA 1
ATOM 517 C C . GLY A 1 71 ? 2.351 3.302 9.152 1.00 89.00 71 GLY A C 1
ATOM 518 O O . GLY A 1 71 ? 1.479 3.380 8.292 1.00 89.00 71 GLY A O 1
ATOM 519 N N . SER A 1 72 ? 3.648 3.372 8.823 1.00 93.88 72 SER A N 1
ATOM 520 C CA . SER A 1 72 ? 4.076 3.490 7.422 1.00 93.88 72 SER A CA 1
ATOM 521 C C . SER A 1 72 ? 5.392 2.794 7.102 1.00 93.88 72 SER A C 1
ATOM 523 O O . SER A 1 72 ? 6.357 2.893 7.859 1.00 93.88 72 SER A O 1
ATOM 525 N N . GLU A 1 73 ? 5.481 2.181 5.926 1.00 95.31 73 GLU A N 1
ATOM 526 C CA . GLU A 1 73 ? 6.680 1.470 5.492 1.00 95.31 73 GLU A CA 1
ATOM 527 C C . GLU A 1 73 ? 6.902 1.569 3.980 1.00 95.31 73 GLU A C 1
ATOM 529 O O . GLU A 1 73 ? 5.958 1.682 3.197 1.00 95.31 73 GLU A O 1
ATOM 534 N N . SER A 1 74 ? 8.175 1.573 3.574 1.00 95.88 74 SER A N 1
ATOM 535 C CA . SER A 1 74 ? 8.566 1.460 2.168 1.00 95.88 74 SER A CA 1
ATOM 536 C C . SER A 1 74 ? 8.954 0.026 1.847 1.00 95.88 74 SER A C 1
ATOM 538 O O . SER A 1 74 ? 9.531 -0.661 2.679 1.00 95.88 74 SER A O 1
ATOM 540 N N . PHE A 1 75 ? 8.708 -0.399 0.618 1.00 96.75 75 PHE A N 1
ATOM 541 C CA . PHE A 1 75 ? 9.026 -1.725 0.119 1.00 96.75 75 PHE A CA 1
ATOM 542 C C . PHE A 1 75 ? 9.736 -1.602 -1.222 1.00 96.75 75 PHE A C 1
ATOM 544 O O . PHE A 1 75 ? 9.397 -0.740 -2.034 1.00 96.75 75 PHE A O 1
ATOM 551 N N . VAL A 1 76 ? 10.713 -2.469 -1.461 1.00 96.12 76 VAL A N 1
ATOM 552 C CA . VAL A 1 76 ? 11.431 -2.567 -2.738 1.00 96.12 76 VAL A CA 1
ATOM 553 C C . VAL A 1 76 ? 11.322 -3.972 -3.303 1.00 96.12 76 VAL A C 1
ATOM 555 O O . VAL A 1 76 ? 11.204 -4.938 -2.547 1.00 96.12 76 VAL A O 1
ATOM 558 N N . LYS A 1 77 ? 11.377 -4.078 -4.629 1.00 95.38 77 LYS A N 1
ATOM 559 C CA . LYS A 1 77 ? 11.410 -5.350 -5.343 1.00 95.38 77 LYS A CA 1
ATOM 560 C C . LYS A 1 77 ? 12.450 -5.300 -6.459 1.00 95.38 77 LYS A C 1
ATOM 562 O O . LYS A 1 77 ? 12.518 -4.333 -7.220 1.00 95.38 77 LYS A O 1
ATOM 567 N N . ASP A 1 78 ? 13.274 -6.342 -6.529 1.00 92.44 78 ASP A N 1
ATOM 568 C CA . ASP A 1 78 ? 14.411 -6.423 -7.453 1.00 92.44 78 ASP A CA 1
ATOM 569 C C . ASP A 1 78 ? 14.025 -6.882 -8.864 1.00 92.44 78 ASP A C 1
ATOM 571 O O . ASP A 1 78 ? 14.794 -6.686 -9.811 1.00 92.44 78 ASP A O 1
ATOM 575 N N . ASP A 1 79 ? 12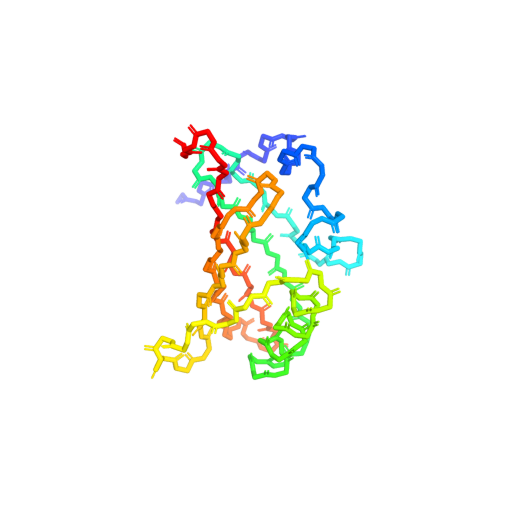.822 -7.426 -9.044 1.00 91.12 79 ASP A N 1
ATOM 576 C CA . ASP A 1 79 ? 12.242 -7.864 -10.318 1.00 91.12 79 ASP A CA 1
ATOM 577 C C . ASP A 1 79 ? 10.788 -7.378 -10.473 1.00 91.12 79 ASP A C 1
ATOM 579 O O . ASP A 1 79 ? 10.219 -6.777 -9.562 1.00 91.12 79 ASP A O 1
ATOM 583 N N . GLY A 1 80 ? 10.214 -7.595 -11.657 1.00 91.88 80 GLY A N 1
ATOM 584 C CA . GLY A 1 80 ? 8.828 -7.234 -11.946 1.00 91.88 80 GLY A CA 1
ATOM 585 C C . GLY A 1 80 ? 8.629 -5.769 -12.329 1.00 91.88 80 GLY A C 1
ATOM 586 O O . GLY A 1 80 ? 9.557 -4.953 -12.304 1.00 91.88 80 GLY A O 1
ATOM 587 N N . ARG A 1 81 ? 7.394 -5.446 -12.725 1.00 93.06 81 ARG A N 1
ATOM 588 C CA . ARG A 1 81 ? 7.027 -4.107 -13.192 1.00 93.06 81 ARG A CA 1
ATOM 589 C C . ARG A 1 81 ? 7.051 -3.098 -12.053 1.00 93.06 81 ARG A C 1
ATOM 591 O O . ARG A 1 81 ? 7.409 -1.943 -12.275 1.00 93.06 81 ARG A O 1
ATOM 598 N N . TYR A 1 82 ? 6.651 -3.511 -10.853 1.00 94.31 82 TYR A N 1
ATOM 599 C CA . TYR A 1 82 ? 6.572 -2.645 -9.681 1.00 94.31 82 TYR A CA 1
ATOM 600 C C . TYR A 1 82 ? 7.852 -2.759 -8.860 1.00 94.31 82 TYR A C 1
ATOM 602 O O . TYR A 1 82 ? 8.176 -3.827 -8.356 1.00 94.31 82 TYR A O 1
ATOM 610 N N . ARG A 1 83 ? 8.574 -1.644 -8.711 1.00 93.62 83 ARG A N 1
ATOM 611 C CA . ARG A 1 83 ? 9.932 -1.638 -8.130 1.00 93.62 83 ARG A CA 1
ATOM 612 C C . ARG A 1 83 ? 9.976 -1.095 -6.711 1.00 93.62 83 ARG A C 1
ATOM 614 O O . ARG A 1 83 ? 10.835 -1.476 -5.919 1.00 93.62 83 ARG A O 1
ATOM 621 N N . TRP A 1 84 ? 9.068 -0.178 -6.398 1.00 95.56 84 TRP A N 1
ATOM 622 C CA . TRP A 1 84 ? 9.002 0.475 -5.100 1.00 95.56 84 TRP A CA 1
ATOM 623 C C . TRP A 1 84 ? 7.555 0.743 -4.709 1.00 95.56 84 TRP A C 1
ATOM 625 O O . TRP A 1 84 ? 6.730 1.090 -5.560 1.00 95.56 84 TRP A O 1
ATOM 635 N N . MET A 1 85 ? 7.275 0.610 -3.415 1.00 96.19 85 MET A N 1
ATOM 636 C CA . MET A 1 85 ? 6.018 1.019 -2.807 1.00 96.19 85 MET A CA 1
ATOM 637 C C . MET A 1 85 ? 6.241 1.736 -1.488 1.00 96.19 85 MET A C 1
ATOM 639 O O . MET A 1 85 ? 7.159 1.423 -0.741 1.00 96.19 85 MET A O 1
ATOM 643 N N . PHE A 1 86 ? 5.342 2.654 -1.175 1.00 96.12 86 PHE A N 1
ATOM 644 C CA . PHE A 1 86 ? 5.165 3.208 0.153 1.00 96.12 86 PHE A CA 1
ATOM 645 C C . PHE A 1 86 ? 3.740 2.954 0.601 1.00 96.12 86 PHE A C 1
ATOM 647 O O . PHE A 1 86 ? 2.797 3.292 -0.113 1.00 96.12 86 PHE A O 1
ATOM 654 N N . VAL A 1 87 ? 3.596 2.375 1.784 1.00 97.00 87 VAL A N 1
ATOM 655 C CA . VAL A 1 87 ? 2.317 2.082 2.419 1.00 97.00 87 VAL A CA 1
ATOM 656 C C . VAL A 1 87 ? 2.193 2.963 3.650 1.00 97.00 87 VAL A C 1
ATOM 658 O O . VAL A 1 87 ? 3.097 2.995 4.482 1.00 97.00 87 VAL A O 1
ATOM 661 N N . ALA A 1 88 ? 1.064 3.647 3.787 1.00 96.31 88 ALA A N 1
ATOM 662 C CA . ALA A 1 88 ? 0.679 4.351 4.999 1.00 96.31 88 ALA A CA 1
ATOM 663 C C . ALA A 1 88 ? -0.707 3.887 5.444 1.00 96.31 88 ALA A C 1
ATOM 665 O O . ALA A 1 88 ? -1.661 3.929 4.669 1.00 96.31 88 ALA A O 1
ATOM 666 N N . CYS A 1 89 ? -0.800 3.467 6.699 1.00 96.50 89 CYS A N 1
ATOM 667 C CA . CYS A 1 89 ? -2.021 3.084 7.387 1.00 96.50 89 CYS A CA 1
ATOM 668 C C . CYS A 1 89 ? -2.363 4.172 8.410 1.00 96.50 89 CYS A C 1
ATOM 670 O O . CYS A 1 89 ? -1.520 4.571 9.212 1.00 96.50 89 CYS A O 1
ATOM 672 N N . VAL A 1 90 ? -3.595 4.673 8.370 1.00 95.12 90 VAL A N 1
ATOM 673 C CA . VAL A 1 90 ? -4.061 5.775 9.220 1.00 95.12 90 VAL A CA 1
ATOM 674 C C . VAL A 1 90 ? -5.411 5.410 9.821 1.00 95.12 90 VAL A C 1
ATOM 676 O O . VAL A 1 90 ? -6.295 4.941 9.102 1.00 95.12 90 VAL A O 1
ATOM 679 N N . ASP A 1 91 ? -5.586 5.654 11.122 1.00 95.19 91 ASP A N 1
ATOM 680 C CA . ASP A 1 91 ? -6.886 5.481 11.772 1.00 95.19 91 ASP A CA 1
ATOM 681 C C . ASP A 1 91 ? -7.929 6.411 11.137 1.00 95.19 91 ASP A C 1
ATOM 683 O O . ASP A 1 91 ? -7.719 7.614 10.956 1.00 95.19 91 ASP A O 1
ATOM 687 N N . ALA A 1 92 ? -9.064 5.822 10.792 1.00 93.12 92 ALA A N 1
ATOM 688 C CA . ALA A 1 92 ? -10.216 6.467 10.198 1.00 93.12 92 ALA A CA 1
ATOM 689 C C . ALA A 1 92 ? -11.475 6.143 11.016 1.00 93.12 92 ALA A C 1
ATOM 691 O O . ALA A 1 92 ? -12.490 5.701 10.475 1.00 93.12 92 ALA A O 1
ATOM 692 N N . GLY A 1 93 ? -11.412 6.357 12.336 1.00 85.75 93 GLY A N 1
ATOM 693 C CA . GLY A 1 93 ? -12.583 6.298 13.210 1.00 85.75 93 GLY A CA 1
ATOM 694 C C . GLY A 1 93 ? -13.162 4.891 13.363 1.00 85.75 93 GLY A C 1
ATOM 695 O O . GLY A 1 93 ? -14.356 4.693 13.140 1.00 85.75 93 GLY A O 1
ATOM 696 N N . GLY A 1 94 ? -12.321 3.926 13.747 1.00 87.00 94 GLY A N 1
ATOM 697 C CA . GLY A 1 94 ? -12.714 2.517 13.914 1.00 87.00 94 GLY A CA 1
ATOM 698 C C . GLY A 1 94 ? -12.531 1.659 12.659 1.00 87.00 94 GLY A C 1
ATOM 699 O O . GLY A 1 94 ? -13.053 0.551 12.584 1.00 87.00 94 GLY A O 1
ATOM 700 N N . SER A 1 95 ? -11.808 2.187 11.676 1.00 93.12 95 SER A N 1
ATOM 701 C CA . SER A 1 95 ? -11.323 1.488 10.488 1.00 93.12 95 SER A CA 1
ATOM 702 C C . SER A 1 95 ? -9.944 2.039 10.136 1.00 93.12 95 SER A C 1
ATOM 704 O O . SER A 1 95 ? -9.581 3.119 10.603 1.00 93.12 95 SER A O 1
ATOM 706 N N . THR A 1 96 ? -9.189 1.343 9.296 1.00 96.94 96 THR A N 1
ATOM 707 C CA . THR A 1 96 ? -7.896 1.820 8.806 1.00 96.94 96 THR A CA 1
ATOM 708 C C . THR A 1 96 ? -8.008 2.237 7.349 1.00 96.94 96 THR A C 1
ATOM 710 O O . THR A 1 96 ? -8.359 1.438 6.479 1.00 96.94 96 THR A O 1
ATOM 713 N N . SER A 1 97 ? -7.677 3.497 7.073 1.00 96.75 97 SER A N 1
ATOM 714 C CA . SER A 1 97 ? -7.443 3.984 5.717 1.00 96.75 97 SER A CA 1
ATOM 715 C C . SER A 1 97 ? -6.021 3.635 5.304 1.00 96.75 97 SER A C 1
ATOM 717 O O . SER A 1 97 ? -5.069 3.951 6.020 1.00 96.75 97 SER A O 1
ATOM 719 N N . VAL A 1 98 ? -5.873 3.000 4.148 1.00 97.38 98 VAL A N 1
ATOM 720 C CA . VAL A 1 98 ? -4.575 2.641 3.591 1.00 97.38 98 VAL A CA 1
ATOM 721 C C . VAL A 1 98 ? -4.340 3.431 2.322 1.00 97.38 98 VAL A C 1
ATOM 723 O O . VAL A 1 98 ? -5.156 3.407 1.402 1.00 97.38 98 VAL A O 1
ATOM 726 N N . VAL A 1 99 ? -3.188 4.088 2.258 1.00 96.75 99 VAL A N 1
ATOM 727 C CA . VAL A 1 99 ? -2.673 4.724 1.052 1.00 96.75 99 VAL A CA 1
ATOM 728 C C . VAL A 1 99 ? -1.419 3.987 0.620 1.00 96.75 99 VAL A C 1
ATOM 730 O O . VAL A 1 99 ? -0.482 3.817 1.396 1.00 96.75 99 VAL A O 1
ATOM 733 N N . VAL A 1 100 ? -1.402 3.573 -0.638 1.00 96.56 100 VAL A N 1
ATOM 734 C CA . VAL A 1 100 ? -0.265 2.950 -1.299 1.00 96.56 100 VAL A CA 1
ATOM 735 C C . VAL A 1 100 ? 0.179 3.868 -2.417 1.00 96.56 100 VAL A C 1
ATOM 737 O O . VAL A 1 100 ? -0.603 4.209 -3.301 1.00 96.56 100 VAL A O 1
ATOM 740 N N . ARG A 1 101 ? 1.448 4.252 -2.396 1.00 95.62 101 ARG A N 1
ATOM 741 C CA . ARG A 1 101 ? 2.112 4.872 -3.535 1.00 95.62 101 ARG A CA 1
ATOM 742 C C . ARG A 1 101 ? 3.052 3.855 -4.151 1.00 95.62 101 ARG A C 1
ATOM 744 O O . ARG A 1 101 ? 3.770 3.194 -3.413 1.00 95.62 101 ARG A O 1
ATOM 751 N N . TYR A 1 102 ? 3.079 3.745 -5.467 1.00 94.31 102 TYR A N 1
ATOM 752 C CA . TYR A 1 102 ? 3.974 2.840 -6.174 1.00 94.31 102 TYR A CA 1
ATOM 753 C C . TYR A 1 102 ? 4.690 3.545 -7.320 1.00 94.31 102 TYR A C 1
ATOM 755 O O . TYR A 1 102 ? 4.221 4.552 -7.848 1.00 94.31 102 TYR A O 1
ATOM 763 N N . THR A 1 103 ? 5.829 2.989 -7.717 1.00 91.94 103 THR A N 1
ATOM 764 C CA . THR A 1 103 ? 6.498 3.341 -8.971 1.00 91.94 103 THR A CA 1
ATOM 765 C C . THR A 1 103 ? 6.751 2.084 -9.784 1.00 91.94 103 THR A C 1
ATOM 767 O O . THR A 1 103 ? 7.074 1.023 -9.235 1.00 91.94 103 THR A O 1
ATOM 770 N N . THR A 1 104 ? 6.633 2.215 -11.101 1.00 88.25 104 THR A N 1
ATOM 771 C CA . THR A 1 104 ? 6.974 1.137 -12.030 1.00 88.25 104 THR A CA 1
ATOM 772 C C . THR A 1 104 ? 8.396 1.306 -12.565 1.00 88.25 104 THR A C 1
ATOM 774 O O . THR A 1 104 ? 9.018 2.347 -12.347 1.00 88.25 104 THR A O 1
ATOM 777 N N . GLU A 1 105 ? 8.922 0.297 -13.259 1.00 80.31 105 GLU A N 1
ATOM 778 C CA . GLU A 1 105 ? 10.200 0.387 -13.984 1.00 80.31 105 GLU A CA 1
ATOM 779 C C . GLU A 1 105 ? 10.251 1.591 -14.946 1.00 80.31 105 GLU A C 1
ATOM 781 O O . GLU A 1 105 ? 11.296 2.221 -15.089 1.00 80.31 105 GLU A O 1
ATOM 786 N N . GLU A 1 106 ? 9.117 1.966 -15.544 1.00 70.31 106 GLU A N 1
ATOM 787 C CA . GLU A 1 106 ? 9.018 3.065 -16.516 1.00 70.31 106 GLU A CA 1
ATOM 788 C C . GLU A 1 106 ? 9.030 4.467 -15.870 1.00 70.31 106 GLU A C 1
ATOM 790 O O . GLU A 1 106 ? 9.025 5.477 -16.573 1.00 70.31 106 GLU A O 1
ATOM 795 N N . GLY A 1 107 ? 9.082 4.550 -14.537 1.00 62.66 107 GLY A N 1
ATOM 796 C CA . GLY A 1 107 ? 8.866 5.789 -13.790 1.00 62.66 107 GLY A CA 1
ATOM 797 C C . GLY A 1 107 ? 7.403 5.978 -13.376 1.00 62.66 107 GLY A C 1
ATOM 798 O O . GLY A 1 107 ? 6.597 5.047 -13.464 1.00 62.66 107 GLY A O 1
ATOM 799 N N . ALA A 1 108 ? 7.099 7.159 -12.828 1.00 52.84 108 ALA A N 1
ATOM 800 C CA . ALA A 1 108 ? 5.758 7.576 -12.405 1.00 52.84 108 ALA A CA 1
ATOM 801 C C . ALA A 1 108 ? 5.106 8.471 -13.463 1.00 52.84 108 ALA A C 1
ATOM 803 O O . ALA A 1 108 ? 5.831 9.339 -14.006 1.00 52.84 108 ALA A O 1
#